Protein AF-X0YP85-F1 (afdb_monomer_lite)

Secondary structure (DSSP, 8-state):
--PPPPTT-HHHHHHHHHHHHHHHTS-EEE-SSSEEEE-SS-EEEE----GGG-STTHHHHHHHHHHHHHHTT--HHHHHHHHHHHH-

pLDDT: mean 94.28, std 6.69, range [51.41, 98.56]

Radius of gyration: 12.59 Å; chains: 1; bounding box: 27×28×32 Å

Organism: NCBI:txid412755

InterPro domains:
  IPR000631 ATP/ADP-dependent (S)-NAD(P)H-hydrate dehydratase [PF01256] (17-88)
  IPR000631 ATP/ADP-dependent (S)-NAD(P)H-hydrate dehydratase [PS51383] (1-88)
  IPR029056 Ribokinase-like [G3DSA:3.40.1190.20] (2-88)
  IPR029056 Ribokinase-like [SSF53613] (8-87)

Sequence (88 aa):
NVDLPQYKKIEKRGNEILKLAKKLNTTLLIKGPFDYISDGQSIKINRTGCPEMSIGGTGDILAGLCACFLATNNTQYQSGCSGAFING

Structure (mmCIF, N/CA/C/O backbone):
data_AF-X0YP85-F1
#
_entry.id   AF-X0YP85-F1
#
loop_
_atom_site.group_PDB
_atom_site.id
_atom_site.type_symbol
_atom_site.label_atom_id
_atom_site.label_alt_id
_atom_site.label_comp_id
_atom_site.label_asym_id
_atom_site.label_entity_id
_atom_site.label_seq_id
_atom_site.pdbx_PDB_ins_code
_atom_site.Cartn_x
_atom_site.Cartn_y
_atom_site.Cartn_z
_atom_site.occupancy
_atom_site.B_iso_or_equiv
_atom_site.auth_seq_id
_atom_site.auth_comp_id
_atom_site.auth_asym_id
_atom_site.auth_atom_id
_atom_site.pdbx_PDB_model_num
ATOM 1 N N . ASN A 1 1 ? -16.376 2.374 -11.981 1.00 51.41 1 ASN A N 1
ATOM 2 C CA . ASN A 1 1 ? -14.970 2.409 -12.429 1.00 51.41 1 ASN A CA 1
ATOM 3 C C . ASN A 1 1 ? -14.322 3.693 -11.967 1.00 51.41 1 ASN A C 1
ATOM 5 O O . ASN A 1 1 ? -14.770 4.756 -12.371 1.00 51.41 1 ASN A O 1
ATOM 9 N N . VAL A 1 2 ? -13.342 3.598 -11.067 1.00 72.19 2 VAL A N 1
ATOM 10 C CA . VAL A 1 2 ? -12.482 4.733 -10.708 1.00 72.19 2 VAL A CA 1
ATOM 11 C C . VAL A 1 2 ? -11.289 4.670 -11.642 1.00 72.19 2 VAL A C 1
ATOM 13 O O . VAL A 1 2 ? -10.537 3.700 -11.595 1.00 72.19 2 VAL A O 1
ATOM 16 N N . ASP A 1 3 ? -11.158 5.660 -12.516 1.00 85.94 3 ASP A N 1
ATOM 17 C CA . ASP A 1 3 ? -10.012 5.751 -13.410 1.00 85.94 3 ASP A CA 1
ATOM 18 C C . ASP A 1 3 ? -8.900 6.539 -12.712 1.00 85.94 3 ASP A C 1
ATOM 20 O O . ASP A 1 3 ? -9.093 7.688 -12.303 1.00 85.94 3 ASP A O 1
ATOM 24 N N . LEU A 1 4 ? -7.755 5.896 -12.491 1.00 87.50 4 LEU A N 1
ATOM 25 C CA . LEU A 1 4 ? -6.650 6.505 -11.760 1.00 87.50 4 LEU A CA 1
ATOM 26 C C . LEU A 1 4 ? -5.705 7.225 -12.735 1.00 87.50 4 LEU A C 1
ATOM 28 O O . LEU A 1 4 ? -5.315 6.641 -13.747 1.00 87.50 4 LEU A O 1
ATOM 32 N N . PRO A 1 5 ? -5.228 8.443 -12.409 1.00 91.06 5 PRO A N 1
ATOM 33 C CA . PRO A 1 5 ? -4.267 9.167 -13.242 1.00 91.06 5 PRO A CA 1
ATOM 34 C C . PRO A 1 5 ? -3.023 8.331 -13.569 1.00 91.06 5 PRO A C 1
ATOM 36 O O . PRO A 1 5 ? -2.572 7.551 -12.736 1.00 91.06 5 PRO A O 1
ATOM 39 N N . GLN A 1 6 ? -2.421 8.526 -14.746 1.00 90.06 6 GLN A N 1
ATOM 40 C CA . GLN A 1 6 ? -1.202 7.809 -15.156 1.00 90.06 6 GLN A CA 1
ATOM 41 C C . GLN A 1 6 ? -0.090 7.851 -14.092 1.00 90.06 6 GLN A C 1
ATOM 43 O O . GLN A 1 6 ? 0.085 8.861 -13.409 1.00 90.06 6 GLN A O 1
ATOM 48 N N . TYR A 1 7 ? 0.720 6.789 -14.020 1.00 86.19 7 TYR A N 1
ATOM 49 C CA . TYR A 1 7 ? 1.788 6.613 -13.022 1.00 86.19 7 TYR A CA 1
ATOM 50 C C . TYR A 1 7 ? 2.809 7.766 -12.976 1.00 86.19 7 TYR A C 1
ATOM 52 O O . TYR A 1 7 ? 3.352 8.056 -11.914 1.00 86.19 7 TYR A O 1
ATOM 60 N N . LYS A 1 8 ? 3.026 8.472 -14.097 1.00 87.31 8 LYS A N 1
ATOM 61 C CA . LYS A 1 8 ? 3.902 9.657 -14.173 1.00 87.31 8 LYS A CA 1
ATOM 62 C C . LYS A 1 8 ? 3.372 10.858 -13.375 1.00 87.31 8 LYS A C 1
ATOM 64 O O . LYS A 1 8 ? 4.149 11.719 -12.981 1.00 87.31 8 LYS A O 1
ATOM 69 N N . LYS A 1 9 ? 2.060 10.935 -13.124 1.00 94.69 9 LYS A N 1
ATOM 70 C CA . LYS A 1 9 ? 1.408 12.026 -12.380 1.00 94.69 9 LYS A CA 1
ATOM 71 C C . LYS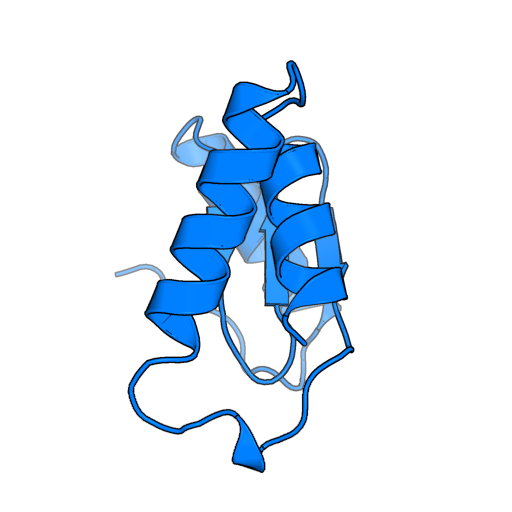 A 1 9 ? 1.266 11.649 -10.905 1.00 94.69 9 LYS A C 1
ATOM 73 O O . LYS A 1 9 ? 0.148 11.522 -10.411 1.00 94.69 9 LYS A O 1
ATOM 78 N N . ILE A 1 10 ? 2.402 11.458 -10.232 1.00 94.62 10 ILE A N 1
ATOM 79 C CA . ILE A 1 10 ? 2.497 10.870 -8.884 1.00 94.62 10 ILE A CA 1
ATOM 80 C C . ILE A 1 10 ? 1.568 11.562 -7.879 1.00 94.62 10 ILE A C 1
ATOM 82 O O . ILE A 1 10 ? 0.741 10.908 -7.250 1.00 94.62 10 ILE A O 1
ATOM 86 N N . GLU A 1 11 ? 1.653 12.888 -7.767 1.00 95.00 11 GLU A N 1
ATOM 87 C CA . GLU A 1 11 ? 0.856 13.659 -6.806 1.00 95.00 11 GLU A CA 1
ATOM 88 C C . GLU A 1 11 ? -0.646 13.579 -7.112 1.00 95.00 11 GLU A C 1
ATOM 90 O O . GLU A 1 11 ? -1.455 13.254 -6.245 1.00 95.00 11 GLU A O 1
ATOM 95 N N . LYS A 1 12 ? -1.027 13.787 -8.381 1.00 96.19 12 LYS A N 1
ATOM 96 C CA . LYS A 1 12 ? -2.431 13.709 -8.804 1.00 96.19 12 LYS A CA 1
ATOM 97 C C . LYS A 1 12 ? -3.005 12.312 -8.566 1.00 96.19 12 LYS A C 1
ATOM 99 O O . LYS A 1 12 ? -4.138 12.192 -8.115 1.00 96.19 12 LYS A O 1
ATOM 104 N N . ARG A 1 13 ? -2.230 11.264 -8.860 1.00 96.38 13 ARG A N 1
ATOM 105 C CA . ARG A 1 13 ? -2.627 9.874 -8.618 1.00 96.38 13 ARG A CA 1
ATOM 106 C C . ARG A 1 13 ? -2.790 9.611 -7.123 1.00 96.38 13 ARG A C 1
ATOM 108 O O . ARG A 1 13 ? -3.821 9.079 -6.732 1.00 96.38 13 ARG A O 1
ATOM 115 N N . GLY A 1 14 ? -1.835 10.045 -6.302 1.00 97.12 14 GLY A N 1
ATOM 116 C CA . GLY A 1 14 ? -1.913 9.926 -4.848 1.00 97.12 14 GLY A CA 1
ATOM 117 C C . GLY A 1 14 ? -3.158 10.599 -4.266 1.00 97.12 14 GLY A C 1
ATOM 118 O O . GLY A 1 14 ? -3.885 9.982 -3.495 1.00 97.12 14 GLY A O 1
ATOM 119 N N . ASN A 1 15 ? -3.476 11.816 -4.710 1.00 97.38 15 ASN A N 1
ATOM 120 C CA . ASN A 1 15 ? -4.662 12.541 -4.249 1.00 97.38 15 ASN A CA 1
ATOM 121 C C . ASN A 1 15 ? -5.977 11.813 -4.572 1.00 97.38 15 ASN A C 1
ATOM 123 O O . ASN A 1 15 ? -6.884 11.788 -3.741 1.00 97.38 15 ASN A O 1
ATOM 127 N N . GLU A 1 16 ? -6.094 11.193 -5.749 1.00 97.56 16 GLU A N 1
ATOM 128 C CA . GLU A 1 16 ? -7.282 10.398 -6.089 1.00 97.56 16 GLU A CA 1
ATOM 129 C C . GLU A 1 16 ? -7.380 9.116 -5.251 1.00 97.56 16 GLU A C 1
ATOM 131 O O . GLU A 1 16 ? -8.473 8.735 -4.833 1.00 97.56 16 GLU A O 1
ATOM 136 N N . ILE A 1 17 ? -6.246 8.492 -4.925 1.00 97.62 17 ILE A N 1
ATOM 137 C CA . ILE A 1 17 ? -6.199 7.305 -4.060 1.00 97.62 17 ILE A CA 1
ATOM 138 C C . ILE A 1 17 ? -6.579 7.658 -2.620 1.00 97.62 17 ILE A C 1
ATOM 140 O O . ILE A 1 17 ? -7.373 6.941 -2.017 1.00 97.62 17 ILE A O 1
ATOM 144 N N . LEU A 1 18 ? -6.095 8.787 -2.095 1.00 98.19 18 LEU A N 1
ATOM 145 C CA . LEU A 1 18 ? -6.474 9.294 -0.774 1.00 98.19 18 LEU A CA 1
ATOM 146 C C . LEU A 1 18 ? -7.990 9.525 -0.680 1.00 98.19 18 LEU A C 1
ATOM 148 O O . LEU A 1 18 ? -8.642 9.063 0.257 1.00 98.19 18 LEU A O 1
ATOM 152 N N . LYS A 1 19 ? -8.580 10.192 -1.682 1.00 98.00 19 LYS A N 1
ATOM 153 C CA . LYS A 1 19 ? -10.037 10.396 -1.755 1.00 98.00 19 LYS A CA 1
ATOM 154 C C . LYS A 1 19 ? -10.791 9.072 -1.840 1.00 98.00 19 LYS A C 1
ATOM 156 O O . LYS A 1 19 ? -11.841 8.935 -1.214 1.00 98.00 19 LYS A O 1
ATOM 161 N N . LEU A 1 20 ? -10.274 8.111 -2.605 1.00 97.69 20 LEU A N 1
ATOM 162 C CA . LEU A 1 20 ? -10.887 6.797 -2.752 1.00 97.69 20 LEU A CA 1
ATOM 163 C C . LEU A 1 20 ? -10.872 6.015 -1.435 1.00 97.69 20 LEU A C 1
ATOM 165 O O . LEU A 1 20 ? -11.920 5.525 -1.026 1.00 97.69 20 LEU A O 1
ATOM 169 N N . ALA A 1 21 ? -9.728 5.952 -0.751 1.00 98.12 21 ALA A N 1
ATOM 170 C CA . ALA A 1 21 ? -9.595 5.305 0.554 1.00 98.12 21 ALA A CA 1
ATOM 171 C C . ALA A 1 21 ? -10.556 5.927 1.578 1.00 98.12 21 ALA A C 1
ATOM 173 O O . ALA A 1 21 ? -11.298 5.213 2.251 1.00 98.12 21 ALA A O 1
ATOM 174 N N . LYS A 1 22 ? -10.643 7.267 1.600 1.00 98.19 22 LYS A N 1
ATOM 175 C CA . LYS A 1 22 ? -11.588 8.004 2.450 1.00 98.19 22 LYS A CA 1
ATOM 176 C C . LYS A 1 22 ? -13.045 7.673 2.127 1.00 98.19 22 LYS A C 1
ATOM 178 O O . LYS A 1 22 ? -13.838 7.452 3.034 1.00 98.19 22 LYS A O 1
ATOM 183 N N . LYS A 1 23 ? -13.405 7.621 0.841 1.00 97.81 23 LYS A N 1
ATOM 184 C CA . LYS A 1 23 ? -14.765 7.286 0.386 1.00 97.81 23 LYS A CA 1
ATOM 185 C C . LYS A 1 23 ? -15.161 5.854 0.752 1.00 97.81 23 LYS A C 1
ATOM 187 O O . LYS A 1 23 ? -16.321 5.612 1.064 1.00 97.81 23 LYS A O 1
ATOM 192 N N . LEU A 1 24 ? -14.217 4.919 0.673 1.00 97.12 24 LEU A N 1
ATOM 193 C CA . LEU A 1 24 ? -14.435 3.505 0.983 1.00 97.12 24 LEU A CA 1
ATOM 194 C C . LEU A 1 24 ? -14.281 3.187 2.476 1.00 97.12 24 LEU A C 1
ATOM 196 O O . LEU A 1 24 ? -14.556 2.058 2.872 1.00 97.12 24 LEU A O 1
ATOM 200 N N . ASN A 1 25 ? -13.823 4.145 3.289 1.00 97.31 25 ASN A N 1
ATOM 201 C CA . ASN A 1 25 ? -13.471 3.941 4.695 1.00 97.31 25 ASN A CA 1
ATOM 202 C C . ASN A 1 25 ? -12.582 2.696 4.897 1.00 97.31 25 ASN A C 1
ATOM 204 O O . ASN A 1 25 ? -12.857 1.843 5.737 1.00 97.31 25 ASN A O 1
ATOM 208 N N . THR A 1 26 ? -11.572 2.539 4.038 1.00 97.88 26 THR A N 1
ATOM 209 C CA . THR A 1 26 ? -10.744 1.328 3.950 1.00 97.88 26 THR A CA 1
ATOM 210 C C . THR A 1 26 ? -9.298 1.701 3.642 1.00 97.88 26 THR A C 1
ATOM 212 O O . THR A 1 26 ? -9.050 2.583 2.818 1.00 97.88 26 THR A O 1
ATOM 215 N N . THR A 1 27 ? -8.343 0.987 4.244 1.00 98.38 27 THR A N 1
ATOM 216 C CA . THR A 1 27 ? -6.928 1.090 3.862 1.00 98.38 27 THR A CA 1
ATOM 217 C C . THR A 1 27 ? -6.685 0.440 2.501 1.00 98.38 27 THR A C 1
ATOM 219 O O . THR A 1 27 ? -6.966 -0.741 2.306 1.00 98.38 27 THR A O 1
ATOM 222 N N . LEU A 1 28 ? -6.120 1.198 1.564 1.00 98.19 28 LEU A N 1
ATOM 223 C CA . LEU A 1 28 ? -5.746 0.740 0.231 1.00 98.19 28 LEU A CA 1
ATOM 224 C C . LEU A 1 28 ? -4.229 0.595 0.118 1.00 98.19 28 LEU A C 1
ATOM 226 O O . LEU A 1 28 ? -3.496 1.492 0.526 1.00 98.19 28 LEU A O 1
ATOM 230 N N . LEU A 1 29 ? -3.782 -0.493 -0.511 1.00 98.00 29 LEU A N 1
ATOM 231 C CA . LEU A 1 29 ? -2.436 -0.662 -1.060 1.00 98.00 29 LEU A CA 1
ATOM 232 C C . LEU A 1 29 ? -2.593 -0.899 -2.564 1.00 98.00 29 LEU A C 1
ATOM 234 O O . LEU A 1 29 ? -3.030 -1.965 -2.997 1.00 98.00 29 LEU A O 1
ATOM 238 N N . ILE A 1 30 ? -2.277 0.114 -3.368 1.00 96.00 30 ILE A N 1
ATOM 239 C CA . ILE A 1 30 ? -2.395 0.055 -4.826 1.00 96.00 30 ILE A CA 1
ATOM 240 C C . ILE A 1 30 ? -1.015 -0.165 -5.428 1.00 96.00 30 ILE A C 1
ATOM 242 O O . ILE A 1 30 ? -0.202 0.759 -5.450 1.00 96.00 30 ILE A O 1
ATOM 246 N N . LYS A 1 31 ? -0.800 -1.381 -5.941 1.00 92.50 31 LYS A N 1
ATOM 247 C CA . LYS A 1 31 ? 0.435 -1.786 -6.616 1.00 92.50 31 LYS A CA 1
ATOM 248 C C . LYS A 1 31 ? 0.628 -1.091 -7.964 1.00 92.50 31 LYS A C 1
ATOM 250 O O . LYS A 1 31 ? -0.342 -0.824 -8.682 1.00 92.50 31 LYS A O 1
ATOM 255 N N . GLY A 1 32 ? 1.880 -0.862 -8.340 1.00 91.06 32 GLY A N 1
ATOM 256 C CA . GLY A 1 32 ? 2.259 -0.368 -9.663 1.00 91.06 32 GLY A CA 1
ATOM 257 C C . GLY A 1 32 ? 3.750 -0.037 -9.738 1.00 91.06 32 GLY A C 1
ATOM 258 O O . GLY A 1 32 ? 4.509 -0.490 -8.895 1.00 91.06 32 GLY A O 1
ATOM 259 N N . PRO A 1 33 ? 4.184 0.803 -10.698 1.00 91.06 33 PRO A N 1
ATOM 260 C CA . PRO A 1 33 ? 5.561 1.314 -10.720 1.00 91.06 33 PRO A CA 1
ATOM 261 C C . PRO A 1 33 ? 5.954 2.081 -9.446 1.00 91.06 33 PRO A C 1
ATOM 263 O O . PRO A 1 33 ? 7.131 2.225 -9.147 1.00 91.06 33 PRO A O 1
ATOM 266 N N . PHE A 1 34 ? 4.955 2.602 -8.733 1.00 93.94 34 PHE A N 1
ATOM 267 C CA . PHE A 1 34 ? 5.057 3.079 -7.361 1.00 93.94 34 PHE A CA 1
ATOM 268 C C . PHE A 1 34 ? 3.860 2.509 -6.610 1.00 93.94 34 PHE A C 1
ATOM 270 O O . PHE A 1 34 ? 2.739 2.584 -7.134 1.00 93.94 34 PHE A O 1
ATOM 277 N N . ASP A 1 35 ? 4.076 1.998 -5.401 1.00 96.00 35 ASP A N 1
ATOM 278 C CA . ASP A 1 35 ? 2.968 1.557 -4.561 1.00 96.00 35 ASP A CA 1
ATOM 279 C C . ASP A 1 35 ? 2.416 2.739 -3.769 1.00 96.00 35 ASP A C 1
ATOM 281 O O . ASP A 1 35 ? 3.160 3.542 -3.201 1.00 96.00 35 ASP A O 1
ATOM 285 N N . TYR A 1 36 ? 1.093 2.845 -3.718 1.00 97.94 36 TYR A N 1
ATOM 286 C CA . TYR A 1 36 ? 0.395 3.885 -2.969 1.00 97.94 36 TYR A CA 1
ATOM 287 C C . TYR A 1 36 ? -0.365 3.241 -1.821 1.00 97.94 36 TYR A C 1
ATOM 289 O O . TYR A 1 36 ? -1.219 2.385 -2.053 1.00 97.94 36 TYR A O 1
ATOM 297 N N . ILE A 1 37 ? -0.083 3.680 -0.600 1.00 98.56 37 ILE A N 1
ATOM 298 C CA . ILE A 1 37 ? -0.712 3.175 0.617 1.00 98.56 37 ILE A CA 1
ATOM 299 C C . ILE A 1 37 ? -1.474 4.321 1.265 1.00 98.56 37 ILE A C 1
ATOM 301 O O . ILE A 1 37 ? -0.884 5.371 1.504 1.00 98.56 37 ILE A O 1
ATOM 305 N N . SER A 1 38 ? -2.770 4.161 1.524 1.00 98.50 38 SER A N 1
ATOM 306 C CA . SER A 1 38 ? -3.588 5.212 2.143 1.00 98.50 38 SER A CA 1
ATOM 307 C C . SER A 1 38 ? -4.734 4.643 2.967 1.00 98.50 38 SER A C 1
ATOM 309 O O . SER A 1 38 ? -5.401 3.715 2.527 1.00 98.50 38 SER A O 1
ATOM 311 N N . ASP A 1 39 ? -4.991 5.239 4.127 1.00 98.38 39 ASP A N 1
ATOM 312 C CA . ASP A 1 39 ? -6.145 4.979 5.002 1.00 98.38 39 ASP A CA 1
ATOM 313 C C . ASP A 1 39 ? -7.272 6.019 4.841 1.00 98.38 39 ASP A C 1
ATOM 315 O O . ASP A 1 39 ? -8.236 6.033 5.602 1.00 98.38 39 ASP A O 1
ATOM 319 N N . GLY A 1 40 ? -7.151 6.924 3.865 1.00 97.88 40 GLY A N 1
ATOM 320 C CA . GLY A 1 40 ? -8.095 8.024 3.657 1.00 97.88 40 GLY A CA 1
ATOM 321 C C . GLY A 1 40 ? -7.808 9.290 4.471 1.00 97.88 40 GLY A C 1
ATOM 322 O O . GLY A 1 40 ? -8.473 10.306 4.253 1.00 97.88 40 GLY A O 1
ATOM 323 N N . GLN A 1 41 ? -6.812 9.268 5.359 1.00 97.81 41 GLN A N 1
ATOM 324 C CA . GLN A 1 41 ? -6.310 10.442 6.085 1.00 97.81 41 GLN A CA 1
ATOM 325 C C . GLN A 1 41 ? -4.870 10.769 5.686 1.00 97.81 41 GLN A C 1
ATOM 327 O O . GLN A 1 41 ? -4.528 11.929 5.469 1.00 97.81 41 GLN A O 1
ATOM 332 N N . SER A 1 42 ? -4.052 9.732 5.536 1.00 97.62 42 SER A N 1
ATOM 333 C CA . SER A 1 42 ? -2.643 9.795 5.177 1.00 97.62 42 SER A CA 1
ATOM 334 C C . SER A 1 42 ? -2.375 9.037 3.883 1.00 97.62 42 SER A C 1
ATOM 336 O O . SER A 1 42 ? -3.141 8.160 3.475 1.00 97.62 42 SER A O 1
ATOM 338 N N . ILE A 1 43 ? -1.265 9.366 3.224 1.00 97.94 43 ILE A N 1
ATOM 339 C CA . ILE A 1 43 ? -0.782 8.622 2.064 1.00 97.94 43 ILE A CA 1
ATOM 340 C C . ILE A 1 43 ? 0.737 8.456 2.106 1.00 97.94 43 ILE A C 1
ATOM 342 O O . ILE A 1 43 ? 1.477 9.405 2.371 1.00 97.94 43 ILE A O 1
ATOM 346 N N . LYS A 1 44 ? 1.201 7.246 1.794 1.00 98.19 44 LYS A N 1
ATOM 347 C CA . LYS A 1 44 ? 2.604 6.916 1.556 1.00 98.19 44 LYS A CA 1
ATOM 348 C C . LYS A 1 44 ? 2.772 6.448 0.119 1.00 98.19 44 LYS A C 1
ATOM 350 O O . LYS A 1 44 ? 1.933 5.726 -0.414 1.00 98.19 44 LYS A O 1
ATOM 355 N N . ILE A 1 45 ? 3.873 6.866 -0.492 1.00 97.75 45 ILE A N 1
ATOM 356 C CA . ILE A 1 45 ? 4.273 6.436 -1.829 1.00 97.75 45 ILE A CA 1
ATOM 357 C C . ILE A 1 45 ? 5.577 5.672 -1.665 1.00 97.75 45 ILE A C 1
ATOM 359 O O . ILE A 1 45 ? 6.591 6.263 -1.282 1.00 97.75 45 ILE A O 1
ATOM 363 N N . ASN A 1 46 ? 5.533 4.370 -1.921 1.00 96.50 46 ASN A N 1
ATOM 364 C CA . ASN A 1 46 ? 6.717 3.537 -1.966 1.00 96.50 46 ASN A CA 1
ATOM 365 C C . ASN A 1 46 ? 7.328 3.592 -3.370 1.00 96.50 46 ASN A C 1
ATOM 367 O O . ASN A 1 46 ? 6.620 3.493 -4.373 1.00 96.50 46 ASN A O 1
ATOM 371 N N . ARG A 1 47 ? 8.645 3.792 -3.424 1.00 94.62 47 ARG A N 1
ATOM 372 C CA . ARG A 1 47 ? 9.422 3.848 -4.671 1.00 94.62 47 ARG A CA 1
ATOM 373 C C . ARG A 1 47 ? 10.456 2.731 -4.770 1.00 94.62 47 ARG A C 1
ATOM 375 O O . ARG A 1 47 ? 11.231 2.744 -5.720 1.00 94.62 47 ARG A O 1
ATOM 382 N N . THR A 1 48 ? 10.499 1.837 -3.780 1.00 92.38 48 THR A N 1
ATOM 383 C CA . THR A 1 48 ? 11.245 0.588 -3.916 1.00 92.38 48 THR A CA 1
ATOM 384 C C . THR A 1 48 ? 10.530 -0.310 -4.927 1.00 92.38 48 THR A C 1
ATOM 386 O O . THR A 1 48 ? 9.407 -0.014 -5.351 1.00 92.38 48 THR A O 1
ATOM 389 N N . GLY A 1 49 ? 11.201 -1.359 -5.368 1.00 87.12 49 GLY A N 1
ATOM 390 C CA . GLY A 1 49 ? 10.753 -2.224 -6.442 1.00 87.12 49 GLY A CA 1
ATOM 391 C C . GLY A 1 49 ? 11.497 -1.976 -7.741 1.00 87.12 49 GLY A C 1
ATOM 392 O O . GLY A 1 49 ? 11.977 -0.878 -8.036 1.00 87.12 49 GLY A O 1
ATOM 393 N N . CYS A 1 50 ? 11.556 -3.022 -8.555 1.00 86.75 50 CYS A N 1
ATOM 394 C CA . CYS A 1 50 ? 12.064 -2.965 -9.915 1.00 86.75 50 CYS A CA 1
ATOM 395 C C . CYS A 1 50 ? 11.084 -3.664 -10.875 1.00 86.75 50 CYS A C 1
ATOM 397 O O . CYS A 1 50 ? 10.288 -4.505 -10.442 1.00 86.75 50 CYS A O 1
ATOM 399 N N . PRO A 1 51 ? 11.078 -3.318 -12.176 1.00 85.56 51 PRO A N 1
ATOM 400 C CA . PRO A 1 51 ? 10.155 -3.905 -13.153 1.00 85.56 51 PRO A CA 1
ATOM 401 C C . PRO A 1 51 ? 10.149 -5.442 -13.171 1.00 85.56 51 PRO A C 1
ATOM 403 O O . PRO A 1 51 ? 9.104 -6.052 -13.406 1.00 85.56 51 PRO A O 1
ATOM 406 N N . GLU A 1 52 ? 11.291 -6.058 -12.869 1.00 89.31 52 GLU A N 1
ATOM 407 C CA . GLU A 1 52 ? 11.534 -7.502 -12.803 1.00 89.31 52 GLU A CA 1
ATOM 408 C C . GLU A 1 52 ? 10.701 -8.204 -11.721 1.00 89.31 52 GLU A C 1
ATOM 410 O O . GLU A 1 52 ? 10.492 -9.411 -11.793 1.00 89.31 52 GLU A O 1
ATOM 415 N N . MET A 1 53 ? 10.148 -7.462 -10.758 1.00 85.50 53 MET A N 1
ATOM 416 C CA . MET A 1 53 ? 9.197 -7.989 -9.775 1.00 85.50 53 MET A CA 1
ATOM 417 C C . MET A 1 53 ? 7.809 -8.291 -10.353 1.00 85.50 53 MET A C 1
ATOM 419 O O . MET A 1 53 ? 6.949 -8.835 -9.652 1.00 85.50 53 MET A O 1
ATOM 423 N N . SER A 1 54 ? 7.569 -7.969 -11.626 1.00 81.94 54 SER A N 1
ATOM 424 C CA . SER A 1 54 ? 6.335 -8.295 -12.354 1.00 81.94 54 SER A CA 1
ATOM 425 C C . SER A 1 54 ? 6.283 -9.776 -12.759 1.00 81.94 54 SER A C 1
ATOM 427 O O . SER A 1 54 ? 5.982 -10.111 -13.904 1.00 81.94 54 SER A O 1
ATOM 429 N N . ILE A 1 55 ? 6.588 -10.667 -11.816 1.00 85.94 55 ILE A N 1
ATOM 430 C CA . ILE A 1 55 ? 6.494 -12.122 -11.946 1.00 85.94 55 ILE A CA 1
ATOM 431 C C . ILE A 1 55 ? 5.382 -12.659 -11.042 1.00 85.94 55 ILE A C 1
ATOM 433 O O . ILE A 1 55 ? 4.988 -12.028 -10.058 1.00 85.94 55 ILE A O 1
ATOM 437 N N . GLY A 1 56 ? 4.868 -13.842 -11.372 1.00 89.31 56 GLY A N 1
ATOM 438 C CA . GLY A 1 56 ? 3.907 -14.530 -10.511 1.00 89.31 56 GLY A CA 1
ATOM 439 C C . GLY A 1 56 ? 4.488 -14.765 -9.112 1.00 89.31 56 GLY A C 1
ATOM 440 O O . GLY A 1 56 ? 5.647 -15.146 -8.981 1.00 89.31 56 GLY A O 1
ATOM 441 N N . GLY A 1 57 ? 3.688 -14.527 -8.071 1.00 90.69 57 GLY A N 1
ATOM 442 C CA . GLY A 1 57 ? 4.054 -14.797 -6.676 1.00 90.69 57 GLY A CA 1
ATOM 443 C C . GLY A 1 57 ? 4.502 -13.585 -5.851 1.00 90.69 57 GLY A C 1
ATOM 444 O O . GLY A 1 57 ? 4.286 -13.576 -4.642 1.00 90.69 57 GLY A O 1
ATOM 445 N N . THR A 1 58 ? 5.029 -12.507 -6.446 1.00 92.00 58 THR A N 1
ATOM 446 C CA . THR A 1 58 ? 5.450 -11.313 -5.666 1.00 92.00 58 THR A CA 1
ATOM 447 C C . THR A 1 58 ? 4.279 -10.638 -4.954 1.00 92.00 58 THR A C 1
ATOM 449 O O . THR A 1 58 ? 4.421 -10.088 -3.864 1.00 92.00 58 THR A O 1
ATOM 452 N N . GLY A 1 59 ? 3.085 -10.726 -5.543 1.00 92.94 59 GLY A N 1
ATOM 453 C CA . GLY A 1 59 ? 1.848 -10.287 -4.908 1.00 92.94 59 GLY A CA 1
ATOM 454 C C 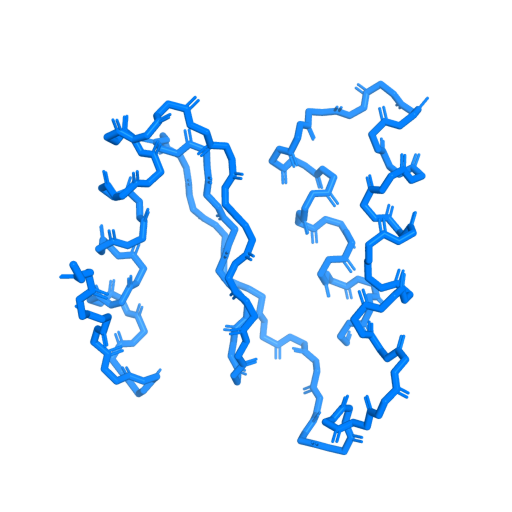. GLY A 1 59 ? 1.461 -11.112 -3.679 1.00 92.94 59 GLY A C 1
ATOM 455 O O . GLY A 1 59 ? 0.936 -10.532 -2.731 1.00 92.94 59 GLY A O 1
ATOM 456 N N . ASP A 1 60 ? 1.737 -12.416 -3.688 1.00 96.50 60 ASP A N 1
ATOM 457 C CA . ASP A 1 60 ? 1.431 -13.317 -2.574 1.00 96.50 60 ASP A CA 1
ATOM 458 C C . ASP A 1 60 ? 2.402 -13.086 -1.412 1.00 96.50 60 ASP A C 1
ATOM 460 O O . ASP A 1 60 ? 1.977 -13.003 -0.259 1.00 96.50 60 ASP A O 1
ATOM 464 N N . ILE A 1 61 ? 3.689 -12.870 -1.718 1.00 95.81 61 ILE A N 1
ATOM 465 C CA . ILE A 1 61 ? 4.697 -12.464 -0.725 1.00 95.81 61 ILE A CA 1
ATOM 466 C C . ILE A 1 61 ? 4.299 -11.143 -0.063 1.00 95.81 61 ILE A C 1
ATOM 468 O O . ILE A 1 61 ? 4.268 -11.060 1.165 1.00 95.81 61 ILE A O 1
ATOM 472 N N . LEU A 1 62 ? 3.911 -10.135 -0.852 1.00 96.69 62 LEU A N 1
ATOM 473 C CA . LEU A 1 62 ? 3.429 -8.864 -0.311 1.00 96.69 62 LEU A CA 1
ATOM 474 C C . LEU A 1 62 ? 2.215 -9.055 0.610 1.00 96.69 62 LEU A C 1
ATOM 476 O O . LEU A 1 62 ? 2.175 -8.481 1.698 1.00 96.69 62 LEU A O 1
ATOM 480 N N . ALA A 1 63 ? 1.233 -9.860 0.196 1.00 97.19 63 ALA A N 1
ATOM 481 C CA . ALA A 1 63 ? 0.051 -10.132 1.009 1.00 97.19 63 ALA A CA 1
ATOM 482 C C . ALA A 1 63 ? 0.422 -10.810 2.340 1.00 97.19 63 ALA A C 1
ATOM 484 O O . ALA A 1 63 ? -0.076 -10.408 3.394 1.00 97.19 63 ALA A O 1
ATOM 485 N N . GLY A 1 64 ? 1.345 -11.777 2.306 1.00 98.00 64 GLY A N 1
ATOM 486 C CA . GLY A 1 64 ? 1.884 -12.434 3.496 1.00 98.00 64 GLY A CA 1
ATOM 487 C C . GLY A 1 64 ? 2.615 -11.470 4.433 1.00 98.00 64 GLY A C 1
ATOM 488 O O . GLY A 1 64 ? 2.378 -11.492 5.641 1.00 98.00 64 GLY A O 1
ATOM 489 N N . LEU A 1 65 ? 3.441 -10.568 3.893 1.00 97.94 65 LEU A N 1
ATOM 490 C CA . LEU A 1 65 ? 4.122 -9.529 4.673 1.00 97.94 65 LEU A CA 1
ATOM 491 C C . LEU A 1 65 ? 3.124 -8.582 5.344 1.00 97.94 65 LEU A C 1
ATOM 493 O O . LEU A 1 65 ? 3.236 -8.319 6.541 1.00 97.94 65 LEU A O 1
ATOM 497 N N . CYS A 1 66 ? 2.111 -8.110 4.614 1.00 98.12 66 CYS A N 1
ATOM 498 C CA . CYS A 1 66 ? 1.062 -7.271 5.191 1.00 98.12 66 CYS A CA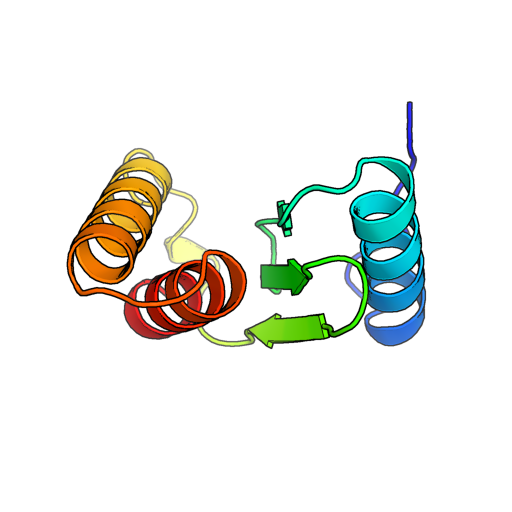 1
ATOM 499 C C . CYS A 1 66 ? 0.298 -7.994 6.311 1.00 98.12 66 CYS A C 1
ATOM 501 O O . CYS A 1 66 ? 0.036 -7.388 7.350 1.00 98.12 66 CYS A O 1
ATOM 503 N N . ALA A 1 67 ? -0.026 -9.279 6.132 1.00 98.25 67 ALA A N 1
ATOM 504 C CA . ALA A 1 67 ? -0.679 -10.086 7.161 1.00 98.25 67 ALA A CA 1
ATOM 505 C C . ALA A 1 67 ? 0.212 -10.269 8.403 1.00 98.25 67 ALA A C 1
ATOM 507 O O . ALA A 1 67 ? -0.261 -10.095 9.524 1.00 98.25 67 ALA A O 1
ATOM 508 N N . CYS A 1 68 ? 1.506 -10.542 8.211 1.00 98.12 68 CYS A N 1
ATOM 509 C CA . CYS A 1 68 ? 2.491 -10.664 9.288 1.00 98.12 68 CYS A CA 1
ATOM 510 C C . CYS A 1 68 ? 2.605 -9.368 10.108 1.00 98.12 68 CYS A C 1
ATOM 512 O O . CYS A 1 68 ? 2.493 -9.383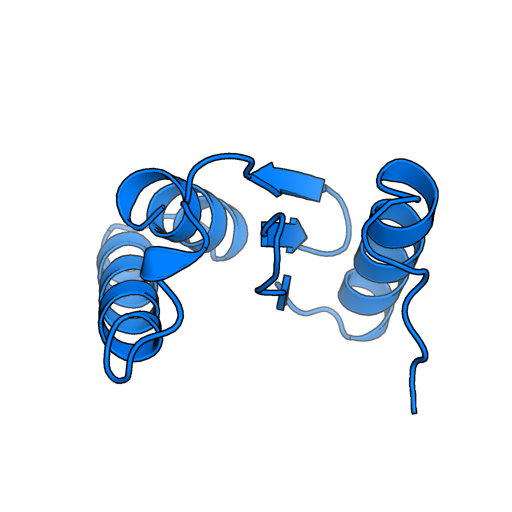 11.336 1.00 98.12 68 CYS A O 1
ATOM 514 N N . PHE A 1 69 ? 2.745 -8.217 9.443 1.00 98.19 69 PHE A N 1
ATOM 515 C CA . PHE A 1 69 ? 2.800 -6.933 10.142 1.00 98.19 69 PHE A CA 1
ATOM 516 C C . PHE A 1 69 ? 1.481 -6.598 10.845 1.00 98.19 69 PHE A C 1
ATOM 518 O O . PHE A 1 69 ? 1.495 -6.081 11.959 1.00 98.19 69 PHE A O 1
ATOM 525 N N . LEU A 1 70 ? 0.335 -6.938 10.252 1.00 98.00 70 LEU A N 1
ATOM 526 C CA . LEU A 1 70 ? -0.962 -6.732 10.897 1.00 98.00 70 LEU A CA 1
ATOM 527 C C . LEU A 1 70 ? -1.126 -7.599 12.154 1.00 98.00 70 LEU A C 1
ATOM 529 O O . LEU A 1 70 ? -1.644 -7.122 13.159 1.00 98.00 70 LEU A O 1
ATOM 533 N N . ALA A 1 71 ? -0.620 -8.834 12.133 1.00 98.19 71 ALA A N 1
ATOM 534 C CA . ALA A 1 71 ? -0.620 -9.737 13.284 1.00 98.19 71 ALA A CA 1
ATOM 535 C C . ALA A 1 71 ? 0.281 -9.267 14.446 1.00 98.19 71 ALA A C 1
ATOM 537 O O . ALA A 1 71 ? 0.177 -9.798 15.547 1.00 98.19 71 ALA A O 1
ATOM 538 N N . THR A 1 72 ? 1.144 -8.267 14.232 1.00 96.38 72 THR A N 1
ATOM 539 C CA . THR A 1 72 ? 2.074 -7.723 15.241 1.00 96.38 72 THR A CA 1
ATOM 540 C C . THR A 1 72 ? 1.624 -6.364 15.794 1.00 96.38 72 THR A C 1
ATOM 542 O O . THR A 1 72 ? 2.446 -5.508 16.109 1.00 96.38 72 THR A O 1
ATOM 545 N N . ASN A 1 73 ? 0.308 -6.161 15.935 1.00 95.06 73 ASN A N 1
ATOM 546 C CA . ASN A 1 73 ? -0.326 -4.948 16.479 1.00 95.06 73 ASN A CA 1
ATOM 547 C C . ASN A 1 73 ? -0.061 -3.645 15.693 1.00 95.06 73 ASN A C 1
ATOM 549 O O . ASN A 1 73 ? -0.263 -2.552 16.226 1.00 95.06 73 ASN A O 1
ATOM 553 N N . ASN A 1 74 ? 0.337 -3.727 14.422 1.00 97.56 74 ASN A N 1
ATOM 554 C CA . ASN A 1 74 ? 0.396 -2.546 13.560 1.00 97.56 74 ASN A CA 1
ATOM 555 C C . ASN A 1 74 ? -0.994 -2.167 13.039 1.00 97.56 74 ASN A C 1
ATOM 557 O O . ASN A 1 74 ? -1.879 -3.007 12.870 1.00 97.56 74 ASN A O 1
ATOM 561 N N . THR A 1 75 ? -1.175 -0.890 12.709 1.00 98.06 75 THR A N 1
ATOM 562 C CA . THR A 1 75 ? -2.360 -0.462 11.953 1.00 98.06 75 THR A CA 1
ATOM 563 C C . THR A 1 75 ? -2.315 -1.014 10.526 1.00 98.06 75 THR A C 1
ATOM 565 O O . THR A 1 75 ? -1.240 -1.237 9.974 1.00 98.06 75 THR A O 1
ATOM 568 N N . GLN A 1 76 ? -3.474 -1.164 9.875 1.00 98.12 76 GLN A N 1
ATOM 569 C CA . GLN A 1 76 ? -3.553 -1.586 8.465 1.00 98.12 76 GLN A CA 1
ATOM 570 C C . GLN A 1 76 ? -2.665 -0.727 7.549 1.00 98.12 76 GLN A C 1
ATOM 572 O O . GLN A 1 76 ? -1.980 -1.250 6.671 1.00 98.12 76 GLN A O 1
ATOM 577 N N . TYR A 1 77 ? -2.642 0.589 7.785 1.00 98.44 77 TYR A N 1
ATOM 578 C CA . TYR A 1 77 ? -1.806 1.538 7.055 1.00 98.44 77 TYR A CA 1
ATOM 579 C C . TYR A 1 77 ? -0.311 1.270 7.253 1.00 98.44 77 TYR A C 1
ATOM 581 O O . TYR A 1 77 ? 0.433 1.177 6.276 1.00 98.44 77 TYR A O 1
ATOM 589 N N . GLN A 1 78 ? 0.126 1.096 8.504 1.00 98.38 78 GLN A N 1
ATOM 590 C CA . GLN A 1 78 ? 1.518 0.774 8.828 1.00 98.38 78 GLN A CA 1
ATOM 591 C C . GLN A 1 78 ? 1.930 -0.575 8.233 1.00 98.38 78 GLN A C 1
ATOM 593 O O . GLN A 1 78 ? 2.976 -0.655 7.596 1.00 98.38 78 GLN A O 1
ATOM 598 N N . SER A 1 79 ? 1.088 -1.602 8.352 1.00 98.50 79 SER A N 1
ATOM 599 C CA . SER A 1 79 ? 1.339 -2.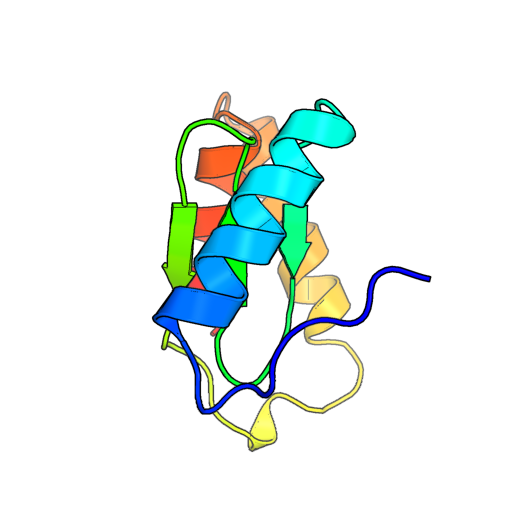926 7.772 1.00 98.50 79 SER A CA 1
ATOM 600 C C . SER A 1 79 ? 1.465 -2.885 6.253 1.00 98.50 79 SER A C 1
ATOM 602 O O . SER A 1 79 ? 2.341 -3.541 5.688 1.00 98.50 79 SER A O 1
ATOM 604 N N . GLY A 1 80 ? 0.627 -2.090 5.582 1.00 98.19 80 GLY A N 1
ATOM 605 C CA . GLY A 1 80 ? 0.731 -1.854 4.145 1.00 98.19 80 GLY A CA 1
ATOM 606 C C . GLY A 1 80 ? 2.031 -1.145 3.761 1.00 98.19 80 GLY A C 1
ATOM 607 O O . GLY A 1 80 ? 2.702 -1.566 2.822 1.00 98.19 80 GLY A O 1
ATOM 608 N N . CYS A 1 81 ? 2.419 -0.108 4.509 1.00 98.19 81 CYS A N 1
ATOM 609 C CA . CYS A 1 81 ? 3.660 0.632 4.268 1.00 98.19 81 CYS A CA 1
ATOM 610 C C . CYS A 1 81 ? 4.901 -0.252 4.449 1.00 98.19 81 CYS A C 1
ATOM 612 O O . CYS A 1 81 ? 5.771 -0.263 3.581 1.00 98.19 81 CYS A O 1
ATOM 614 N N . SER A 1 82 ? 4.972 -0.997 5.554 1.00 97.94 82 SER A N 1
ATOM 615 C CA . SER A 1 82 ? 6.089 -1.898 5.853 1.00 97.94 82 SER A CA 1
ATOM 616 C C . SER A 1 82 ? 6.160 -3.048 4.855 1.00 97.94 82 SER A C 1
ATOM 618 O O . SER A 1 82 ? 7.236 -3.348 4.348 1.00 97.94 82 SER A O 1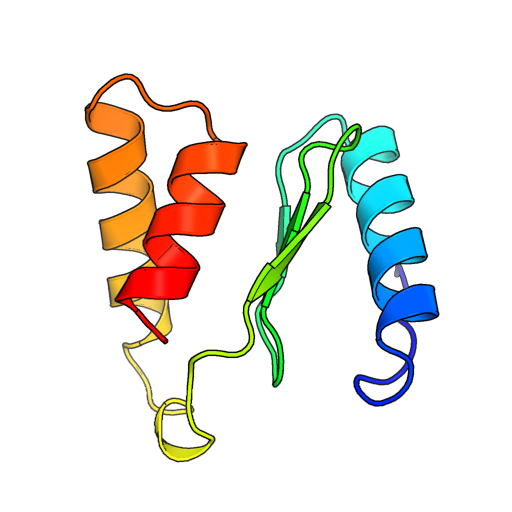
ATOM 620 N N . GLY A 1 83 ? 5.015 -3.655 4.520 1.00 97.62 83 GLY A N 1
ATOM 621 C CA . GLY A 1 83 ? 4.946 -4.722 3.525 1.00 97.62 83 GLY A CA 1
ATOM 622 C C . GLY A 1 83 ? 5.442 -4.263 2.156 1.00 97.62 83 GLY A C 1
ATOM 623 O O . GLY A 1 83 ? 6.298 -4.922 1.576 1.00 97.62 83 GLY A O 1
ATOM 624 N N . ALA A 1 84 ? 4.969 -3.109 1.672 1.00 97.25 84 ALA A N 1
ATOM 625 C CA . ALA A 1 84 ? 5.408 -2.556 0.391 1.00 97.25 84 ALA A CA 1
ATOM 626 C C . ALA A 1 84 ? 6.911 -2.237 0.383 1.00 97.25 84 ALA A C 1
ATOM 628 O O . ALA A 1 84 ? 7.602 -2.607 -0.559 1.00 97.25 84 ALA A O 1
ATOM 629 N N . PHE A 1 85 ? 7.423 -1.605 1.444 1.00 97.00 85 PHE A N 1
ATOM 630 C CA . PHE A 1 85 ? 8.833 -1.221 1.531 1.00 97.00 85 PHE A CA 1
ATOM 631 C C . PHE A 1 85 ? 9.791 -2.416 1.605 1.00 97.00 85 PHE A C 1
ATOM 633 O O . PHE A 1 85 ? 10.868 -2.353 1.033 1.00 97.00 85 PHE A O 1
ATOM 640 N N . ILE A 1 86 ? 9.420 -3.482 2.322 1.00 96.12 86 ILE A N 1
ATOM 641 C CA . ILE A 1 86 ? 10.252 -4.689 2.444 1.00 96.12 86 ILE A CA 1
ATOM 642 C C . ILE A 1 86 ? 10.160 -5.567 1.194 1.00 96.12 86 ILE A C 1
ATOM 644 O O . ILE A 1 86 ? 11.135 -6.223 0.841 1.00 96.12 86 ILE A O 1
ATOM 648 N N . ASN A 1 87 ? 8.987 -5.623 0.558 1.00 94.31 87 ASN A N 1
ATOM 649 C CA . ASN A 1 87 ? 8.792 -6.434 -0.638 1.00 94.31 87 ASN A CA 1
ATOM 650 C C . ASN A 1 87 ? 9.466 -5.820 -1.866 1.00 94.31 87 ASN A C 1
ATOM 652 O O . ASN A 1 87 ? 10.026 -6.569 -2.658 1.00 94.31 87 ASN A O 1
ATOM 656 N N . GLY A 1 88 ? 9.336 -4.499 -2.045 1.00 84.00 88 GLY A N 1
ATOM 657 C CA . GLY A 1 88 ? 9.901 -3.760 -3.177 1.00 84.00 88 GLY A CA 1
ATOM 658 C C . GLY A 1 88 ? 11.398 -3.545 -3.051 1.00 84.00 88 GLY A C 1
ATOM 659 O O . GLY A 1 88 ? 11.824 -3.176 -1.943 1.00 84.00 88 GLY A O 1
#

Foldseek 3Di:
DDDADDVVPPVRRQVSVLCVLLVVCHWDFDDDCWTWTYNNPDIDIHNDDDPVCPDPPLVVQLVVQLVVVVVVVDDSRVSSVRSSNVSD